Protein AF-A0A8B7E1E1-F1 (afdb_monomer_lite)

pLDDT: mean 77.65, std 13.44, range [38.28, 91.25]

Sequence (103 aa):
MNPIWSFIQRNQTVLQTEKYQFVCANIQKRQPSLCYQREISTGIITFFSIQLLNLIGYDSVTEVIYGRTHRNNVIEMNINNKKPLIITMERCSKLNACQPFFS

Secondary structure (DSSP, 8-state):
---EEE--STTEEEEE-SSEEEEEE--SSSS--EEEEEETTT--EEE-SS-EEEEEEEETTTTEEEEEETTS-EEEEETTT--EEEE-HHHHHT-GGGGGGT-

Foldseek 3Di:
DDWDWDPDDPFKTWIGDPFWIWIWGDDDDPDAIFTWIAGPVPRDIDTQPARFSYWQFADPVQCWTWTAHPVRWIWIARPVVSDIDTDDPVVLCVDPRRVVPVD

Structure (mmCIF, N/CA/C/O backbone):
data_AF-A0A8B7E1E1-F1
#
_entry.id   AF-A0A8B7E1E1-F1
#
loop_
_atom_site.group_PDB
_atom_site.id
_atom_site.type_symbol
_atom_site.label_atom_id
_atom_site.label_alt_id
_atom_site.label_comp_id
_atom_site.label_asym_id
_atom_site.label_entity_id
_atom_site.label_seq_id
_atom_site.pdbx_PDB_ins_code
_atom_site.Cartn_x
_atom_site.Cartn_y
_atom_site.Cartn_z
_atom_site.occupancy
_atom_site.B_iso_or_equiv
_atom_site.auth_seq_id
_atom_site.auth_comp_id
_atom_site.auth_asym_id
_atom_site.auth_atom_id
_atom_site.pdbx_PDB_model_num
ATOM 1 N N . MET A 1 1 ? -17.421 6.561 -0.132 1.00 45.84 1 MET A N 1
ATOM 2 C CA . MET A 1 1 ? -16.584 7.707 -0.546 1.00 45.84 1 MET A CA 1
ATOM 3 C C . MET A 1 1 ? -15.349 7.174 -1.252 1.00 45.84 1 MET A C 1
ATOM 5 O O . MET A 1 1 ? -14.765 6.199 -0.798 1.00 45.84 1 MET A O 1
ATOM 9 N N . ASN A 1 2 ? -14.966 7.777 -2.378 1.00 49.19 2 ASN A N 1
ATOM 10 C CA . ASN A 1 2 ? -13.765 7.377 -3.119 1.00 49.19 2 ASN A CA 1
ATOM 11 C C . ASN A 1 2 ? -12.494 7.811 -2.363 1.00 49.19 2 ASN A C 1
ATOM 13 O O . ASN A 1 2 ? -12.528 8.858 -1.711 1.00 49.19 2 ASN A O 1
ATOM 17 N N . PRO A 1 3 ? -11.383 7.054 -2.443 1.00 56.16 3 PRO A N 1
ATOM 18 C CA . PRO A 1 3 ? -10.126 7.457 -1.824 1.00 56.16 3 PRO A CA 1
ATOM 19 C C . PRO A 1 3 ? -9.650 8.800 -2.394 1.00 56.16 3 PRO A C 1
ATOM 21 O O . PRO A 1 3 ? -9.638 9.010 -3.608 1.00 56.16 3 PRO A O 1
ATOM 24 N N . ILE A 1 4 ? -9.269 9.713 -1.502 1.00 65.69 4 ILE A N 1
ATOM 25 C CA . ILE A 1 4 ? -8.761 11.041 -1.840 1.00 65.69 4 ILE A CA 1
ATOM 26 C C . ILE A 1 4 ? -7.239 10.959 -1.880 1.00 65.69 4 ILE A C 1
ATOM 28 O O . ILE A 1 4 ? -6.570 10.730 -0.869 1.00 65.69 4 ILE A O 1
ATOM 32 N N . TRP A 1 5 ? -6.682 11.171 -3.065 1.00 51.78 5 TRP A N 1
ATOM 33 C CA . TRP A 1 5 ? -5.248 11.335 -3.240 1.00 51.78 5 TRP A CA 1
ATOM 34 C C . TRP A 1 5 ? -4.862 12.776 -2.937 1.00 51.78 5 TRP A C 1
ATOM 36 O O . TRP A 1 5 ? -5.379 13.704 -3.555 1.00 51.78 5 TRP A O 1
ATOM 46 N N . SER A 1 6 ? -3.933 12.972 -2.004 1.00 52.31 6 SER A N 1
ATOM 47 C CA . SER A 1 6 ? -3.296 14.273 -1.805 1.00 52.31 6 SER A CA 1
ATOM 48 C C . SER A 1 6 ? -1.795 14.105 -2.003 1.00 52.31 6 SER A C 1
ATOM 50 O O . SER A 1 6 ? -1.079 13.547 -1.176 1.00 52.31 6 SER A O 1
ATOM 52 N N . PHE A 1 7 ? -1.294 14.550 -3.152 1.00 45.84 7 PHE A N 1
ATOM 53 C CA . PHE A 1 7 ? 0.146 14.619 -3.371 1.00 45.84 7 PHE A CA 1
ATOM 54 C C . PHE A 1 7 ? 0.669 15.892 -2.702 1.00 45.84 7 PHE A C 1
ATOM 56 O O . PHE A 1 7 ? 0.719 16.965 -3.304 1.00 45.84 7 PHE A O 1
ATOM 63 N N . ILE A 1 8 ? 0.977 15.802 -1.409 1.00 47.31 8 ILE A N 1
ATOM 64 C CA . ILE A 1 8 ? 1.469 16.945 -0.642 1.00 47.31 8 ILE A CA 1
ATOM 65 C C . ILE A 1 8 ? 2.994 16.977 -0.774 1.00 47.31 8 ILE A C 1
ATOM 67 O O . ILE A 1 8 ? 3.70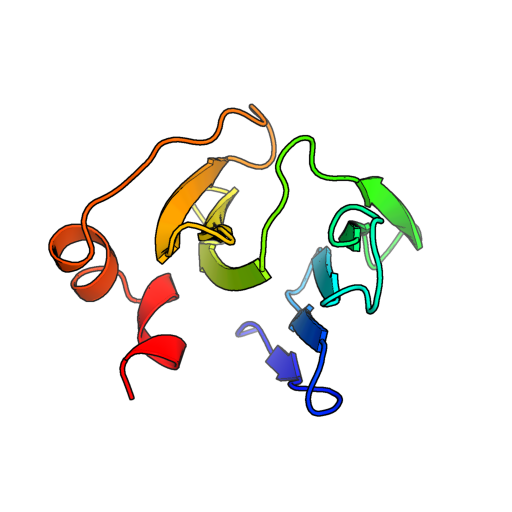6 16.258 -0.084 1.00 47.31 8 ILE A O 1
ATOM 71 N N . GLN A 1 9 ? 3.468 17.854 -1.665 1.00 38.28 9 GLN A N 1
ATOM 72 C CA . GLN A 1 9 ? 4.874 18.184 -1.945 1.00 38.28 9 GLN A CA 1
ATOM 73 C C . GLN A 1 9 ? 5.721 17.086 -2.615 1.00 38.28 9 GLN A C 1
ATOM 75 O O . GLN A 1 9 ? 5.510 15.892 -2.455 1.00 38.28 9 GLN A O 1
ATOM 80 N N . ARG A 1 10 ? 6.749 17.534 -3.357 1.00 52.75 10 ARG A N 1
ATOM 81 C CA . ARG A 1 10 ? 7.646 16.763 -4.250 1.00 52.75 10 ARG A CA 1
ATOM 82 C C . ARG A 1 10 ? 8.290 15.484 -3.663 1.00 52.75 10 ARG A C 1
ATOM 84 O O . ARG A 1 10 ? 8.934 14.767 -4.417 1.00 52.75 10 ARG A O 1
ATOM 91 N N . ASN A 1 11 ? 8.118 15.180 -2.372 1.00 63.12 11 ASN A N 1
ATOM 92 C CA . ASN A 1 11 ? 8.791 14.092 -1.654 1.00 63.12 11 ASN A CA 1
ATOM 93 C C . ASN A 1 11 ? 7.862 13.191 -0.815 1.00 63.12 11 ASN A C 1
ATOM 95 O O . ASN A 1 11 ? 8.378 12.347 -0.083 1.00 63.12 11 ASN A O 1
ATOM 99 N N . GLN A 1 12 ? 6.535 13.341 -0.878 1.00 70.38 12 GLN A N 1
ATOM 100 C CA . GLN A 1 12 ? 5.617 12.540 -0.062 1.00 70.38 12 GLN A CA 1
ATOM 101 C C . GLN A 1 12 ? 4.360 12.144 -0.842 1.00 70.38 12 GLN A C 1
ATOM 103 O O . GLN A 1 12 ? 3.764 12.937 -1.560 1.00 70.38 12 GLN A O 1
ATOM 108 N N . THR A 1 13 ? 3.954 10.886 -0.691 1.00 77.31 13 THR A N 1
ATOM 109 C CA . THR A 1 13 ? 2.693 10.351 -1.205 1.00 77.31 13 THR A CA 1
ATOM 110 C C . THR A 1 13 ? 1.737 10.143 -0.042 1.00 77.31 13 THR A C 1
ATOM 112 O O . THR A 1 13 ? 2.088 9.452 0.918 1.00 77.31 13 THR A O 1
ATOM 115 N N . VAL A 1 14 ? 0.539 10.727 -0.129 1.00 81.56 14 VAL A N 1
ATOM 116 C CA . VAL A 1 14 ? -0.541 10.506 0.837 1.00 81.56 14 VAL A CA 1
ATOM 117 C C . VAL A 1 14 ? -1.759 9.937 0.115 1.00 81.56 14 VAL A C 1
ATOM 119 O O . VAL A 1 14 ? -2.312 10.562 -0.793 1.00 81.56 14 VAL A O 1
ATOM 122 N N . LEU A 1 15 ? -2.177 8.746 0.539 1.00 82.62 15 LEU A N 1
ATOM 123 C CA . LEU A 1 15 ? -3.394 8.078 0.086 1.00 82.62 15 LEU A CA 1
ATOM 124 C C . LEU A 1 15 ? -4.379 8.085 1.249 1.00 82.62 15 LEU A C 1
ATOM 126 O O . LEU A 1 15 ? -4.152 7.417 2.256 1.00 82.62 15 LEU A O 1
ATOM 130 N N . GLN A 1 16 ? -5.464 8.844 1.133 1.00 83.19 16 GLN A N 1
ATOM 131 C CA . GLN A 1 16 ? -6.501 8.891 2.155 1.00 83.19 16 GLN A CA 1
ATOM 132 C C . GLN A 1 16 ? -7.720 8.081 1.719 1.00 83.19 16 GLN A C 1
ATOM 134 O O . GLN A 1 16 ? -8.226 8.219 0.611 1.00 83.19 16 GLN A O 1
ATOM 139 N N . THR A 1 17 ? -8.202 7.237 2.616 1.00 83.25 17 THR A N 1
ATOM 140 C CA . THR A 1 17 ? -9.415 6.425 2.469 1.00 83.25 17 THR A CA 1
ATOM 141 C C . THR A 1 17 ? -10.398 6.812 3.575 1.00 83.25 17 THR A C 1
ATOM 143 O O . THR A 1 17 ? -10.113 7.712 4.364 1.00 83.25 17 THR A O 1
ATOM 146 N N . GLU A 1 18 ? -11.542 6.136 3.673 1.00 83.00 18 GLU A N 1
ATOM 147 C CA . GLU A 1 18 ? -12.494 6.371 4.769 1.00 83.00 18 GLU A CA 1
ATOM 148 C C . GLU A 1 18 ? -11.928 5.984 6.143 1.00 83.00 18 GLU A C 1
ATOM 150 O O . GLU A 1 18 ? -12.170 6.671 7.132 1.00 83.00 18 GLU A O 1
ATOM 155 N N . LYS A 1 19 ? -11.155 4.892 6.208 1.00 84.62 19 LYS A N 1
ATOM 156 C CA . LYS A 1 19 ? -10.656 4.322 7.469 1.00 84.62 19 LYS A CA 1
ATOM 157 C C . LYS A 1 19 ? -9.198 4.678 7.746 1.00 84.62 19 LYS A C 1
ATOM 159 O O . LYS A 1 19 ? -8.801 4.884 8.894 1.00 84.62 19 LYS A O 1
ATOM 164 N N . TYR A 1 20 ? -8.397 4.752 6.690 1.00 87.50 20 TYR A N 1
ATOM 165 C CA . TYR A 1 20 ? -6.948 4.852 6.777 1.00 87.50 20 TYR A CA 1
ATOM 166 C C . TYR A 1 20 ? -6.395 6.016 5.968 1.00 87.50 20 TYR A C 1
ATOM 168 O O . TYR A 1 20 ? -6.803 6.260 4.833 1.00 87.50 20 TYR A O 1
ATOM 176 N N . GLN A 1 21 ? -5.399 6.680 6.536 1.00 88.12 21 GLN A N 1
ATOM 177 C CA . GLN A 1 21 ? -4.490 7.569 5.841 1.00 88.12 21 GLN A CA 1
ATOM 178 C C . GLN A 1 21 ? -3.149 6.858 5.712 1.00 88.12 21 GLN A C 1
ATOM 180 O O . GLN A 1 21 ? -2.504 6.538 6.708 1.00 88.12 21 GLN A O 1
ATOM 185 N N . PHE A 1 22 ? -2.711 6.624 4.488 1.00 87.94 22 PHE A N 1
ATOM 186 C CA . PHE A 1 22 ? -1.398 6.077 4.224 1.00 87.94 22 PHE A CA 1
ATOM 187 C C . PHE A 1 22 ? -0.446 7.172 3.789 1.00 87.94 22 PHE A C 1
ATOM 189 O O . PHE A 1 22 ? -0.794 8.027 2.976 1.00 87.94 22 PHE A O 1
ATOM 196 N N . VAL A 1 23 ? 0.763 7.127 4.326 1.00 86.94 23 VAL A N 1
ATOM 197 C CA . VAL A 1 23 ? 1.770 8.153 4.113 1.00 86.94 23 VAL A CA 1
ATOM 198 C C . VAL A 1 23 ? 3.099 7.488 3.816 1.00 86.94 23 VAL A C 1
ATOM 200 O O . VAL A 1 23 ? 3.560 6.659 4.592 1.00 86.94 23 VAL A O 1
ATOM 203 N N . CYS A 1 24 ? 3.724 7.893 2.717 1.0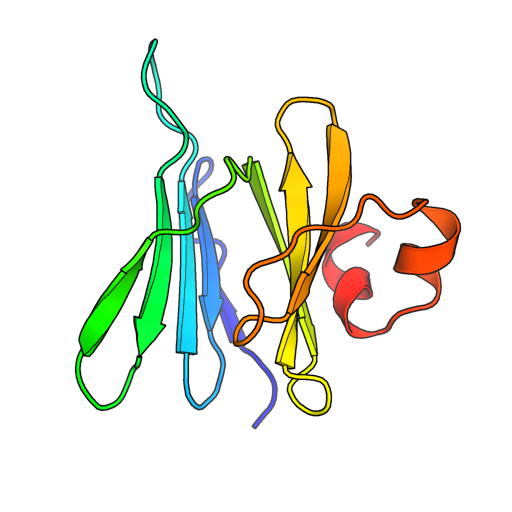0 84.38 24 CYS A N 1
ATOM 204 C CA . CYS A 1 24 ? 5.077 7.504 2.349 1.00 84.38 24 CYS A CA 1
ATOM 205 C C . CYS A 1 24 ? 5.895 8.744 2.022 1.00 84.38 24 CYS A C 1
ATOM 207 O O . CYS A 1 24 ? 5.515 9.501 1.133 1.00 84.38 24 CYS A O 1
ATOM 209 N N . ALA A 1 25 ? 7.012 8.948 2.714 1.00 79.38 25 ALA A N 1
ATOM 210 C CA . ALA A 1 25 ? 7.937 10.039 2.435 1.00 79.38 25 ALA A CA 1
ATOM 211 C C . ALA A 1 25 ? 9.300 9.507 1.980 1.00 79.38 25 ALA A C 1
ATOM 213 O O . ALA A 1 25 ? 9.883 8.613 2.606 1.00 79.38 25 ALA A O 1
ATOM 214 N N . ASN A 1 26 ? 9.835 10.114 0.921 1.00 70.06 26 ASN A N 1
ATOM 215 C CA . ASN A 1 26 ? 11.221 9.932 0.513 1.00 70.06 26 ASN A CA 1
ATOM 216 C C . ASN A 1 26 ? 12.118 10.596 1.556 1.00 70.06 26 ASN A C 1
ATOM 218 O O . ASN A 1 26 ? 12.165 11.825 1.645 1.00 70.06 26 ASN A O 1
ATOM 222 N N . ILE A 1 27 ? 12.843 9.801 2.343 1.00 64.75 27 ILE A N 1
ATOM 223 C CA . ILE A 1 27 ? 13.830 10.370 3.255 1.00 64.75 27 ILE A CA 1
ATOM 224 C C . ILE A 1 27 ? 15.053 10.820 2.463 1.00 64.75 27 ILE A C 1
ATOM 226 O O . ILE A 1 27 ? 15.635 10.077 1.676 1.00 64.75 27 ILE A O 1
ATOM 230 N N . GLN A 1 28 ? 15.453 12.067 2.692 1.00 56.44 28 GLN A N 1
ATOM 231 C CA . GLN A 1 28 ? 16.731 12.593 2.242 1.00 56.44 28 GLN A CA 1
ATOM 232 C C . GLN A 1 28 ? 17.819 12.104 3.218 1.00 56.44 28 GLN A C 1
ATOM 234 O O . GLN A 1 28 ? 17.719 12.391 4.409 1.00 56.44 28 GLN A O 1
ATOM 239 N N . LYS A 1 29 ? 18.868 11.426 2.708 1.00 61.28 29 LYS A N 1
ATOM 240 C CA . LYS A 1 29 ? 20.033 10.799 3.409 1.00 61.28 29 LYS A CA 1
ATOM 241 C C . LYS A 1 29 ? 19.891 9.279 3.666 1.00 61.28 29 LYS A C 1
ATOM 243 O O . LYS A 1 29 ? 18.966 8.649 3.179 1.00 61.28 29 LYS A O 1
ATOM 248 N N . ARG A 1 30 ? 20.862 8.666 4.372 1.00 57.16 30 ARG A N 1
ATOM 249 C CA . ARG A 1 30 ? 21.042 7.204 4.593 1.00 57.16 30 ARG A CA 1
ATOM 250 C C . ARG A 1 30 ? 19.948 6.516 5.444 1.00 57.16 30 ARG A C 1
ATOM 252 O O . ARG A 1 30 ? 20.211 5.462 6.016 1.00 57.16 30 ARG A O 1
ATOM 259 N N . GLN A 1 31 ? 18.762 7.101 5.587 1.00 58.88 31 GLN A N 1
ATOM 260 C CA . GLN A 1 31 ? 17.689 6.552 6.420 1.00 58.88 31 GLN A CA 1
ATOM 261 C C . GLN A 1 31 ? 16.582 5.909 5.558 1.00 58.88 31 GLN A C 1
ATOM 263 O O . GLN A 1 31 ? 16.294 6.419 4.476 1.00 58.88 31 GLN A O 1
ATOM 268 N N . PRO A 1 32 ? 15.968 4.798 6.014 1.00 61.81 32 PRO A N 1
ATOM 269 C CA . PRO A 1 32 ? 14.834 4.145 5.345 1.00 61.81 32 PRO A CA 1
ATOM 270 C C . PRO A 1 32 ? 13.670 5.094 5.054 1.00 61.81 32 PRO A C 1
ATOM 272 O O . PRO A 1 32 ? 13.322 5.865 5.934 1.00 61.81 32 PRO A O 1
ATOM 275 N N . SER A 1 33 ? 12.990 4.981 3.910 1.00 65.94 33 SER A N 1
ATOM 276 C CA . SER A 1 33 ? 11.711 5.673 3.656 1.00 65.94 33 SER A CA 1
ATOM 277 C C . SER A 1 33 ? 10.699 5.452 4.796 1.00 65.94 33 SER A C 1
ATOM 279 O O . SER A 1 33 ? 10.426 4.304 5.160 1.00 65.94 33 SER A O 1
ATOM 281 N N . LEU A 1 34 ? 10.103 6.523 5.332 1.00 77.88 34 LEU A N 1
ATOM 282 C CA . LEU A 1 34 ? 9.039 6.429 6.339 1.00 77.88 34 LEU A CA 1
ATOM 283 C C . LEU A 1 34 ? 7.708 6.174 5.631 1.00 77.88 34 LEU A C 1
ATOM 285 O O . LEU A 1 34 ? 7.092 7.106 5.112 1.00 77.88 34 LEU A O 1
ATOM 289 N N . CYS A 1 35 ? 7.281 4.911 5.624 1.00 84.94 35 CYS A N 1
ATOM 290 C CA . CYS A 1 35 ? 5.958 4.509 5.162 1.00 84.94 35 CYS A CA 1
ATOM 291 C C . CYS A 1 35 ? 5.124 3.941 6.30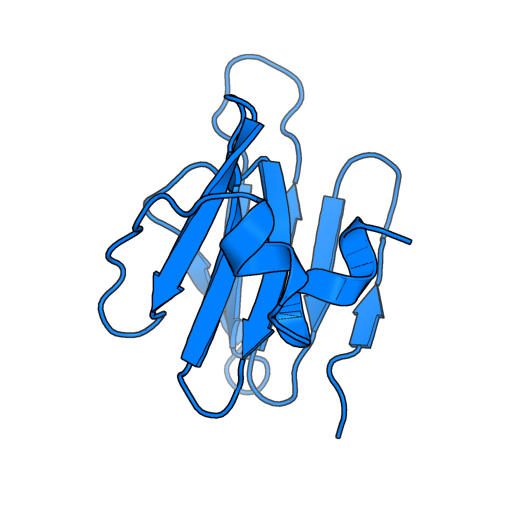2 1.00 84.94 35 CYS A C 1
ATOM 293 O O . CYS A 1 35 ? 5.526 2.987 6.975 1.00 84.94 35 CYS A O 1
ATOM 295 N N . TYR A 1 36 ? 3.957 4.535 6.515 1.00 87.25 36 TYR A N 1
ATOM 296 C CA . TYR A 1 36 ? 3.058 4.162 7.592 1.00 87.25 36 TYR A CA 1
ATOM 297 C C . TYR A 1 36 ? 1.592 4.305 7.195 1.00 87.25 36 TYR A C 1
ATOM 299 O O . TYR A 1 36 ? 1.218 5.033 6.274 1.00 87.25 36 TYR A O 1
ATOM 307 N N . GLN A 1 37 ? 0.765 3.603 7.951 1.00 89.12 37 GLN A N 1
ATOM 308 C CA . GLN A 1 37 ? -0.682 3.688 7.952 1.00 89.12 37 GLN A CA 1
ATOM 309 C C . GLN A 1 37 ? -1.124 4.365 9.243 1.00 89.12 37 GLN A C 1
ATOM 311 O O . GLN A 1 37 ? -0.666 4.005 10.324 1.00 89.12 37 GLN A O 1
ATOM 316 N N . ARG A 1 38 ? -2.036 5.322 9.134 1.00 89.62 38 ARG A N 1
ATOM 317 C CA . ARG A 1 38 ? -2.710 5.963 10.255 1.00 89.62 38 ARG A CA 1
ATOM 318 C C . ARG A 1 38 ? -4.194 5.640 10.182 1.00 89.62 38 ARG A C 1
ATOM 320 O O . ARG A 1 38 ? -4.825 5.889 9.160 1.00 89.62 38 ARG A O 1
ATOM 327 N N . GLU A 1 39 ? -4.758 5.096 11.248 1.00 89.69 39 GLU A N 1
ATOM 328 C CA . GLU A 1 39 ? -6.210 4.982 11.376 1.00 89.69 39 GLU A CA 1
ATOM 329 C C . GLU A 1 39 ? -6.802 6.357 11.702 1.00 89.69 39 GLU A C 1
ATOM 331 O O . GLU A 1 39 ? -6.344 7.038 12.619 1.00 89.69 39 GLU A O 1
ATOM 336 N N . ILE A 1 40 ? -7.784 6.798 10.914 1.00 87.50 40 ILE A N 1
ATOM 337 C CA . ILE A 1 40 ? -8.293 8.176 10.985 1.00 87.50 40 ILE A CA 1
ATOM 338 C C . ILE A 1 40 ? -9.072 8.409 12.284 1.00 87.50 40 ILE A C 1
ATOM 340 O O . ILE A 1 40 ? -8.910 9.454 12.909 1.00 87.50 40 ILE A O 1
ATOM 344 N N . SER A 1 41 ? -9.878 7.433 12.708 1.00 89.06 41 SER A N 1
ATOM 345 C CA . SER A 1 41 ? -10.738 7.533 13.893 1.00 89.06 41 SER A CA 1
ATOM 346 C C . SER A 1 41 ? -9.953 7.561 15.206 1.00 89.06 41 SER A C 1
ATOM 348 O O . SER A 1 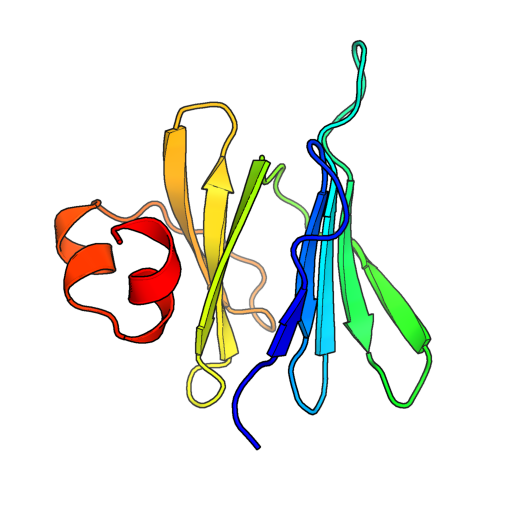41 ? -10.272 8.341 16.097 1.00 89.06 41 SER A O 1
ATOM 350 N N . THR A 1 42 ? -8.929 6.715 15.329 1.00 90.81 42 THR A N 1
ATOM 351 C CA . THR A 1 42 ? -8.146 6.546 16.565 1.00 90.81 42 THR A CA 1
ATOM 352 C C . THR A 1 42 ? -6.850 7.352 16.561 1.00 90.81 42 THR A C 1
ATOM 354 O O . THR A 1 42 ? -6.271 7.616 17.611 1.00 90.81 42 THR A O 1
ATOM 357 N N . GLY A 1 43 ? -6.360 7.728 15.379 1.00 88.12 43 GLY A N 1
ATOM 358 C CA . GLY A 1 43 ? -5.050 8.339 15.196 1.00 88.12 43 GLY A CA 1
ATOM 359 C C . GLY A 1 43 ? -3.873 7.367 15.324 1.00 88.12 43 GLY A C 1
ATOM 360 O O . GLY A 1 43 ? -2.734 7.819 15.212 1.00 88.12 43 GLY A O 1
ATOM 361 N N . ILE A 1 44 ? -4.112 6.065 15.529 1.00 89.31 44 ILE A N 1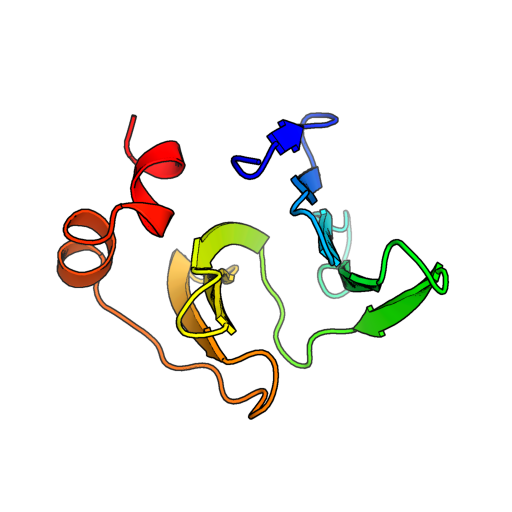
ATOM 362 C CA . ILE A 1 44 ? -3.058 5.056 15.708 1.00 89.31 44 ILE A CA 1
ATOM 363 C C . ILE A 1 44 ? -2.208 4.946 14.440 1.00 89.31 44 ILE A C 1
ATOM 365 O O . ILE A 1 44 ? -2.737 4.817 13.336 1.00 89.31 44 ILE A O 1
ATOM 369 N N . ILE A 1 45 ? -0.882 4.953 14.611 1.00 89.12 45 ILE A N 1
ATOM 370 C CA . ILE A 1 45 ? 0.099 4.834 13.527 1.00 89.12 45 ILE A CA 1
ATOM 371 C C . ILE A 1 45 ? 0.726 3.439 13.545 1.00 89.12 45 ILE A C 1
ATOM 373 O O . ILE A 1 45 ? 1.257 2.992 14.557 1.00 89.12 45 ILE A O 1
ATOM 377 N N . THR A 1 46 ? 0.705 2.770 12.396 1.00 87.44 46 THR A N 1
ATOM 378 C CA . THR A 1 46 ? 1.366 1.487 12.153 1.00 87.44 46 THR A CA 1
ATOM 379 C C . THR A 1 46 ? 2.374 1.642 11.022 1.00 87.44 46 THR A C 1
ATOM 381 O O . THR A 1 46 ? 2.006 1.945 9.889 1.00 87.44 46 THR A O 1
ATOM 384 N N . PHE A 1 47 ? 3.652 1.412 11.314 1.00 84.62 47 PHE A N 1
ATOM 385 C CA . PHE A 1 47 ? 4.706 1.425 10.301 1.00 84.62 47 PHE A CA 1
ATOM 386 C C . PHE A 1 47 ? 4.671 0.158 9.448 1.00 84.62 47 PHE A C 1
ATOM 388 O O . PHE A 1 47 ? 4.413 -0.941 9.950 1.00 84.62 47 PHE A O 1
ATOM 395 N N . PHE A 1 48 ? 4.953 0.305 8.156 1.00 82.94 48 PHE A N 1
ATOM 396 C CA . PHE A 1 48 ? 5.114 -0.839 7.270 1.00 82.94 48 PHE A CA 1
ATOM 397 C C . PHE A 1 48 ? 6.481 -1.491 7.466 1.00 82.94 48 PHE A C 1
ATOM 399 O O . PHE A 1 48 ? 7.491 -0.821 7.662 1.00 82.94 48 PHE A O 1
ATOM 406 N N . SER A 1 49 ? 6.513 -2.821 7.387 1.00 76.38 49 SER A N 1
ATOM 407 C CA . SER A 1 49 ? 7.742 -3.618 7.477 1.00 76.38 49 SER A CA 1
ATOM 408 C C . SER A 1 49 ? 8.623 -3.507 6.227 1.00 76.38 49 SER A C 1
ATOM 410 O O . SER A 1 49 ? 9.789 -3.895 6.261 1.00 76.38 49 SER A O 1
ATOM 412 N N . ILE A 1 50 ? 8.079 -2.982 5.125 1.00 78.12 50 ILE A N 1
ATOM 413 C CA . ILE A 1 50 ? 8.759 -2.818 3.842 1.00 78.12 50 ILE A CA 1
ATOM 414 C C . ILE A 1 50 ? 8.961 -1.339 3.502 1.00 78.12 50 ILE A C 1
ATOM 416 O O . ILE A 1 50 ? 8.087 -0.501 3.722 1.00 78.12 50 ILE A O 1
ATOM 420 N N . GLN A 1 51 ? 10.123 -1.033 2.924 1.00 78.56 51 GLN A N 1
ATOM 421 C CA . GLN A 1 51 ? 10.461 0.297 2.424 1.00 78.56 51 GLN A CA 1
ATOM 422 C C . GLN A 1 51 ? 9.797 0.532 1.066 1.00 78.56 51 GLN A C 1
ATOM 424 O O . GLN A 1 51 ? 10.229 0.003 0.034 1.00 78.56 51 GLN A O 1
ATOM 429 N N . LEU A 1 52 ? 8.727 1.319 1.082 1.00 80.69 52 LEU A N 1
ATOM 430 C CA . LEU A 1 52 ? 8.052 1.802 -0.112 1.00 80.69 52 LEU A CA 1
ATOM 431 C C . LEU A 1 52 ? 8.550 3.213 -0.444 1.00 80.69 52 LEU A C 1
ATOM 433 O O . LEU A 1 52 ? 8.666 4.073 0.419 1.00 80.69 52 LEU A O 1
ATOM 437 N N . LEU A 1 53 ? 8.823 3.455 -1.719 1.00 80.12 53 LEU A N 1
ATOM 438 C CA . LEU A 1 53 ? 9.086 4.788 -2.251 1.00 80.12 53 LEU A CA 1
ATOM 439 C C . LEU A 1 53 ? 7.788 5.606 -2.262 1.00 80.12 53 LEU A C 1
ATOM 441 O O . LEU A 1 53 ? 7.752 6.768 -1.871 1.00 80.12 53 LEU A O 1
ATOM 445 N N . ASN A 1 54 ? 6.707 4.980 -2.721 1.00 80.81 54 ASN A N 1
ATOM 446 C CA . ASN A 1 54 ? 5.383 5.570 -2.785 1.00 80.81 54 ASN A CA 1
ATOM 447 C C . ASN A 1 54 ? 4.300 4.488 -2.780 1.00 80.81 54 ASN A C 1
ATOM 449 O O . ASN A 1 54 ? 4.540 3.317 -3.090 1.00 80.81 54 ASN A O 1
ATOM 453 N N . LEU A 1 55 ? 3.093 4.911 -2.422 1.00 85.56 55 LEU A N 1
ATOM 454 C CA . LEU A 1 55 ? 1.892 4.099 -2.536 1.00 85.56 55 LEU A CA 1
ATOM 455 C C . LEU A 1 55 ? 1.206 4.400 -3.853 1.00 85.56 55 LEU A C 1
ATOM 457 O O . LEU A 1 55 ? 1.000 5.559 -4.191 1.00 85.56 55 LEU A O 1
ATOM 461 N N . ILE A 1 56 ? 0.880 3.334 -4.567 1.00 84.25 56 ILE A N 1
ATOM 462 C CA . ILE A 1 56 ? 0.311 3.354 -5.907 1.00 84.25 56 ILE A CA 1
ATOM 463 C C . ILE A 1 56 ? -1.214 3.246 -5.857 1.00 84.25 56 ILE A C 1
ATOM 465 O O . ILE A 1 56 ? -1.910 3.838 -6.674 1.00 84.25 56 ILE A O 1
ATOM 469 N N . GLY A 1 57 ? -1.739 2.512 -4.874 1.00 81.94 57 GLY A N 1
ATOM 470 C CA . GLY A 1 57 ? -3.154 2.176 -4.832 1.00 81.94 57 GLY A CA 1
ATOM 471 C C . GLY A 1 57 ? -3.597 1.539 -3.530 1.00 81.94 57 GLY A C 1
ATOM 472 O O . GLY A 1 57 ? -2.778 1.060 -2.745 1.00 81.94 57 GLY A O 1
ATOM 473 N N . TYR A 1 58 ? -4.910 1.497 -3.340 1.00 85.50 58 TYR A N 1
ATOM 474 C CA . TYR A 1 58 ? -5.567 0.728 -2.292 1.00 85.50 58 TYR A CA 1
ATOM 475 C C . TYR A 1 58 ? -6.894 0.176 -2.812 1.00 85.50 58 TYR A C 1
ATOM 477 O O . TYR A 1 58 ? -7.664 0.901 -3.441 1.00 85.50 58 TYR A O 1
ATOM 485 N N . ASP A 1 59 ? -7.144 -1.097 -2.531 1.00 86.19 59 ASP A N 1
ATOM 486 C CA . ASP A 1 59 ? -8.420 -1.771 -2.735 1.00 86.19 59 ASP A CA 1
ATOM 487 C C . ASP A 1 59 ? -9.087 -1.992 -1.371 1.00 86.19 59 ASP A C 1
ATOM 489 O O . ASP A 1 59 ? -8.574 -2.718 -0.517 1.00 86.19 59 ASP A O 1
ATOM 493 N N . SER A 1 60 ? -10.239 -1.351 -1.165 1.00 81.75 60 SER A N 1
ATOM 494 C CA . SER A 1 60 ? -10.995 -1.422 0.087 1.00 81.75 60 SER A CA 1
ATOM 495 C C . SER A 1 60 ? -11.738 -2.738 0.292 1.00 81.75 60 SER A C 1
ATOM 497 O O . SER A 1 60 ? -12.104 -3.040 1.422 1.00 81.75 60 SER A O 1
ATOM 499 N N . VAL A 1 61 ? -11.989 -3.506 -0.772 1.00 84.62 61 VAL A N 1
ATOM 500 C CA . VAL A 1 61 ? -12.703 -4.789 -0.693 1.00 84.62 61 VAL A CA 1
ATOM 501 C C . VAL A 1 61 ? -11.750 -5.885 -0.237 1.00 84.62 61 VAL A C 1
ATOM 503 O O . VAL A 1 61 ? -12.091 -6.696 0.619 1.00 84.62 61 VAL A O 1
ATOM 506 N N . THR A 1 62 ? -10.543 -5.904 -0.803 1.00 86.00 62 THR A N 1
ATOM 507 C CA . THR A 1 62 ? -9.520 -6.917 -0.495 1.00 86.00 62 THR A CA 1
ATOM 508 C C . THR A 1 62 ? -8.534 -6.474 0.587 1.00 86.00 62 THR A C 1
ATOM 510 O O . THR A 1 62 ? -7.704 -7.269 1.035 1.00 86.00 62 THR A O 1
ATOM 513 N N . GLU A 1 63 ? -8.621 -5.210 1.012 1.00 87.19 63 GLU A N 1
ATOM 514 C CA . GLU A 1 63 ? -7.713 -4.556 1.957 1.00 87.19 63 GLU A CA 1
ATOM 515 C C . GLU A 1 63 ? -6.236 -4.658 1.531 1.00 87.19 63 GLU A C 1
ATOM 517 O O . GLU A 1 63 ? -5.314 -4.799 2.344 1.00 87.19 63 GLU A O 1
ATOM 522 N N . VAL A 1 64 ? -6.009 -4.598 0.217 1.00 88.94 64 VAL A N 1
ATOM 523 C CA . VAL A 1 64 ? -4.686 -4.655 -0.404 1.00 88.94 64 VAL A CA 1
ATOM 524 C C . VAL A 1 64 ? -4.224 -3.249 -0.749 1.00 88.94 64 VAL A C 1
ATOM 526 O O . VAL A 1 64 ? -4.940 -2.479 -1.385 1.00 88.94 64 VAL A O 1
ATOM 529 N N . ILE A 1 65 ? -2.995 -2.924 -0.362 1.00 88.50 65 ILE A N 1
ATOM 530 C CA . ILE A 1 65 ? -2.288 -1.747 -0.858 1.00 88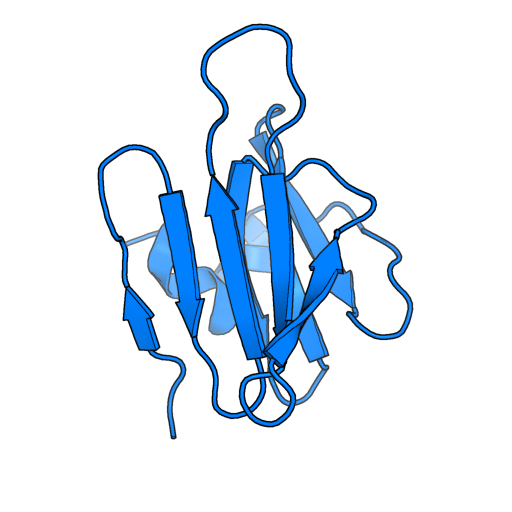.50 65 ILE A CA 1
ATOM 531 C C . ILE A 1 65 ? -1.320 -2.150 -1.963 1.00 88.50 65 ILE A C 1
ATOM 533 O O . ILE A 1 65 ? -0.715 -3.223 -1.933 1.00 88.50 65 ILE A O 1
ATOM 537 N N . TYR A 1 66 ? -1.127 -1.237 -2.901 1.00 88.75 66 TYR A N 1
ATOM 538 C CA . TYR A 1 66 ? -0.138 -1.341 -3.958 1.00 88.75 66 TYR A CA 1
ATOM 539 C C . TYR A 1 66 ? 0.912 -0.267 -3.734 1.00 88.75 66 TYR A C 1
ATOM 541 O O . TYR A 1 66 ? 0.578 0.874 -3.415 1.00 88.75 66 TYR A O 1
ATOM 549 N N . GLY A 1 67 ? 2.186 -0.607 -3.891 1.00 87.81 67 GLY A N 1
ATOM 550 C CA . GLY A 1 67 ? 3.283 0.330 -3.666 1.00 87.81 67 GLY A CA 1
ATOM 551 C C . GLY A 1 67 ? 4.470 0.065 -4.574 1.00 87.81 67 GLY A C 1
ATOM 552 O O . GLY A 1 67 ? 4.637 -1.039 -5.091 1.00 87.81 67 GLY A O 1
ATOM 553 N N . ARG A 1 68 ? 5.313 1.079 -4.767 1.00 87.00 68 ARG A N 1
ATOM 554 C CA . ARG A 1 68 ? 6.588 0.948 -5.480 1.00 87.00 68 ARG A CA 1
ATOM 555 C C . ARG A 1 68 ? 7.719 0.930 -4.476 1.00 87.00 68 ARG A C 1
ATOM 557 O O . ARG A 1 68 ? 7.747 1.729 -3.549 1.00 87.00 68 ARG A O 1
ATOM 564 N N . THR A 1 69 ? 8.693 0.066 -4.689 1.00 85.75 69 THR A N 1
ATOM 565 C CA . THR A 1 69 ? 9.932 0.043 -3.897 1.00 85.75 69 THR A CA 1
ATOM 566 C C . THR A 1 69 ? 11.016 0.915 -4.538 1.00 85.75 69 THR A C 1
ATOM 568 O O . THR A 1 69 ? 10.926 1.274 -5.713 1.00 85.75 69 THR A O 1
ATOM 571 N N . HIS A 1 70 ? 12.103 1.189 -3.808 1.00 80.06 70 HIS A N 1
ATOM 572 C CA . HIS A 1 70 ? 13.287 1.881 -4.347 1.00 80.06 70 HIS A CA 1
ATOM 573 C C . HIS A 1 70 ? 13.923 1.180 -5.557 1.00 80.06 70 HIS A C 1
ATOM 575 O O . HIS A 1 70 ? 14.534 1.832 -6.398 1.00 80.06 70 HIS A O 1
ATOM 581 N N . ARG A 1 71 ? 13.765 -0.146 -5.670 1.00 82.25 71 ARG A N 1
ATOM 582 C CA . ARG A 1 71 ? 14.245 -0.940 -6.813 1.00 82.25 71 ARG A CA 1
ATOM 583 C C . ARG A 1 71 ? 13.278 -0.941 -7.992 1.00 82.25 71 ARG A C 1
ATOM 585 O O . ARG A 1 71 ? 13.409 -1.776 -8.875 1.00 82.25 71 ARG A O 1
ATOM 592 N N . ASN A 1 72 ? 12.296 -0.043 -7.992 1.00 81.81 72 ASN A N 1
ATOM 593 C CA . ASN A 1 72 ? 11.299 0.066 -9.046 1.00 81.81 72 ASN A CA 1
ATOM 594 C C . ASN A 1 72 ? 10.359 -1.157 -9.175 1.00 81.81 72 ASN A C 1
ATOM 596 O O . ASN A 1 72 ? 9.619 -1.273 -10.148 1.00 81.81 72 ASN A O 1
ATOM 600 N N . ASN A 1 73 ? 10.337 -2.055 -8.186 1.00 86.56 73 ASN A N 1
ATOM 601 C CA . ASN A 1 73 ? 9.376 -3.158 -8.163 1.00 86.56 73 ASN A CA 1
ATOM 602 C C . ASN A 1 73 ? 8.024 -2.663 -7.662 1.00 86.56 73 ASN A C 1
ATOM 604 O O . ASN A 1 73 ? 7.979 -1.919 -6.675 1.00 86.56 73 ASN A O 1
ATOM 608 N N . VAL A 1 74 ? 6.952 -3.131 -8.298 1.00 89.88 74 VAL A N 1
ATOM 609 C CA . VAL A 1 74 ? 5.585 -2.987 -7.801 1.00 89.88 74 VAL A CA 1
ATOM 610 C C . VAL A 1 74 ? 5.311 -4.130 -6.835 1.00 89.88 74 VAL A C 1
ATOM 612 O O . VAL A 1 74 ? 5.602 -5.289 -7.137 1.00 89.88 74 VAL A O 1
ATOM 615 N N . ILE A 1 75 ? 4.766 -3.804 -5.672 1.00 91.00 75 ILE A N 1
ATOM 616 C CA . ILE A 1 75 ? 4.316 -4.789 -4.699 1.00 91.00 75 ILE A CA 1
ATOM 617 C C . ILE A 1 75 ? 2.825 -4.640 -4.442 1.00 91.00 75 ILE A C 1
ATOM 619 O O . ILE A 1 75 ? 2.285 -3.535 -4.497 1.00 91.00 75 ILE A O 1
ATOM 623 N N . GLU A 1 76 ? 2.195 -5.751 -4.096 1.00 91.25 76 GLU A N 1
ATOM 624 C CA . GLU A 1 76 ? 0.898 -5.794 -3.438 1.00 91.25 76 GLU A CA 1
ATOM 625 C C . GLU A 1 76 ? 1.086 -6.302 -2.007 1.00 91.25 76 GLU A C 1
ATOM 627 O O . GLU A 1 76 ? 1.889 -7.202 -1.753 1.00 91.25 76 GLU A O 1
ATOM 632 N N . MET A 1 77 ? 0.385 -5.709 -1.048 1.00 89.75 77 MET A N 1
ATOM 633 C CA . MET A 1 77 ? 0.446 -6.121 0.349 1.00 89.75 77 MET A CA 1
ATOM 634 C C . MET A 1 77 ? -0.939 -6.025 0.970 1.00 89.75 77 MET A C 1
ATOM 636 O O . MET A 1 77 ? -1.544 -4.959 0.993 1.00 89.75 77 MET A O 1
ATOM 640 N N . ASN A 1 78 ? -1.426 -7.132 1.523 1.00 88.19 78 ASN A N 1
ATOM 641 C CA . ASN A 1 78 ? -2.624 -7.112 2.353 1.00 88.19 78 ASN A CA 1
ATOM 642 C C . ASN A 1 78 ? -2.279 -6.525 3.734 1.00 88.19 78 ASN A C 1
ATOM 644 O O . ASN A 1 78 ? -1.324 -6.977 4.373 1.00 88.19 78 ASN A O 1
ATOM 648 N N . ILE A 1 79 ? -3.043 -5.532 4.195 1.00 82.44 79 ILE A N 1
ATOM 649 C CA . ILE A 1 79 ? -2.747 -4.802 5.442 1.00 82.44 79 ILE A CA 1
ATOM 650 C C . ILE A 1 79 ? -2.901 -5.662 6.706 1.00 82.44 79 ILE A C 1
ATOM 652 O O . ILE A 1 79 ? -2.217 -5.407 7.698 1.00 82.44 79 ILE A O 1
ATOM 656 N N . ASN A 1 80 ? -3.726 -6.713 6.663 1.00 82.00 80 ASN A N 1
ATOM 657 C CA . ASN A 1 80 ? -3.924 -7.627 7.790 1.00 82.00 80 ASN A CA 1
ATOM 658 C C . ASN A 1 80 ? -2.780 -8.635 7.885 1.00 82.00 80 ASN A C 1
ATOM 660 O O . ASN A 1 80 ? -2.225 -8.860 8.959 1.00 82.00 80 ASN A O 1
ATOM 664 N N . ASN A 1 81 ? -2.387 -9.206 6.744 1.00 80.69 81 ASN A N 1
ATOM 665 C CA . ASN A 1 81 ? -1.366 -10.253 6.699 1.00 80.69 81 ASN A CA 1
ATOM 666 C C . ASN A 1 81 ? 0.064 -9.698 6.620 1.00 80.69 81 ASN A C 1
ATOM 668 O O . ASN A 1 81 ? 1.013 -10.438 6.873 1.00 80.69 81 ASN A O 1
ATOM 672 N N . LYS A 1 82 ? 0.230 -8.418 6.251 1.00 76.19 82 LYS A N 1
ATOM 673 C CA . LYS A 1 82 ? 1.506 -7.677 6.168 1.00 76.19 82 LYS A CA 1
ATOM 674 C C . LYS A 1 82 ? 2.606 -8.392 5.367 1.00 76.19 82 LYS A C 1
ATOM 676 O O . LYS A 1 82 ? 3.795 -8.177 5.602 1.00 76.19 82 LYS A O 1
ATOM 681 N N . LYS A 1 83 ? 2.216 -9.252 4.418 1.00 82.38 83 LYS A N 1
ATOM 682 C CA . LYS A 1 83 ? 3.124 -9.979 3.523 1.00 82.38 83 LYS A CA 1
ATOM 683 C C . LYS A 1 83 ? 3.156 -9.291 2.156 1.00 82.38 83 LYS A C 1
ATOM 685 O O . LYS A 1 83 ? 2.132 -9.310 1.473 1.00 82.38 83 LYS A O 1
ATOM 690 N N . PRO A 1 84 ? 4.287 -8.684 1.760 1.00 85.06 84 PRO A N 1
ATOM 691 C CA . PRO A 1 84 ? 4.425 -8.086 0.442 1.00 85.06 84 PRO A CA 1
ATOM 692 C C . PRO A 1 84 ? 4.695 -9.161 -0.619 1.00 85.06 84 PRO A C 1
ATOM 694 O O . PRO A 1 84 ? 5.548 -10.029 -0.431 1.00 85.06 84 PRO A O 1
ATOM 697 N N . LEU A 1 85 ? 4.006 -9.072 -1.752 1.00 90.12 85 LEU A N 1
ATOM 698 C CA . LEU A 1 85 ? 4.249 -9.872 -2.949 1.00 90.12 85 LEU A CA 1
ATOM 699 C C . LEU A 1 85 ? 4.659 -8.943 -4.092 1.00 90.12 85 LEU A C 1
ATOM 701 O O . LEU A 1 85 ? 4.013 -7.927 -4.328 1.00 90.12 85 LEU A O 1
ATOM 705 N N . ILE A 1 86 ? 5.724 -9.287 -4.814 1.00 89.06 86 ILE A N 1
ATOM 706 C CA . ILE A 1 86 ? 6.120 -8.553 -6.021 1.00 89.06 86 ILE A CA 1
ATOM 707 C C . ILE A 1 86 ? 5.172 -8.939 -7.159 1.00 89.06 86 ILE A C 1
ATOM 709 O O . ILE A 1 86 ? 4.972 -10.124 -7.424 1.00 89.06 86 ILE A O 1
ATOM 713 N N . ILE A 1 87 ? 4.619 -7.942 -7.848 1.00 89.25 87 ILE A N 1
ATOM 714 C CA . ILE A 1 87 ? 3.751 -8.137 -9.012 1.00 89.25 87 ILE A CA 1
ATOM 715 C C . ILE A 1 87 ? 4.347 -7.488 -10.258 1.00 89.25 87 ILE A C 1
ATOM 717 O O . ILE A 1 87 ? 5.130 -6.540 -10.184 1.00 89.25 87 ILE A O 1
ATOM 721 N N . THR A 1 88 ? 3.961 -7.999 -11.425 1.00 87.00 88 THR A N 1
ATOM 722 C CA . THR A 1 88 ? 4.335 -7.397 -12.706 1.00 87.00 88 THR A CA 1
ATOM 723 C C . THR A 1 88 ? 3.559 -6.101 -12.941 1.00 87.00 88 THR A C 1
ATOM 725 O O . THR A 1 88 ? 2.423 -5.940 -12.483 1.00 87.00 88 THR A O 1
ATOM 728 N N . MET A 1 89 ? 4.146 -5.179 -13.710 1.00 80.94 89 MET A N 1
ATOM 729 C CA . MET A 1 89 ? 3.450 -3.952 -14.116 1.00 80.94 89 MET A CA 1
ATOM 730 C C . MET A 1 89 ? 2.187 -4.250 -14.933 1.00 80.94 89 MET A C 1
ATOM 732 O O . MET A 1 89 ? 1.189 -3.565 -14.754 1.00 80.94 89 MET A O 1
ATOM 736 N N . GLU A 1 90 ? 2.195 -5.303 -15.756 1.00 84.31 90 GLU A N 1
ATOM 737 C CA . GLU A 1 90 ? 1.027 -5.731 -16.538 1.00 84.31 90 GLU A CA 1
ATOM 738 C C . GLU A 1 90 ? -0.146 -6.188 -15.655 1.00 84.31 90 GLU A C 1
ATOM 740 O O . GLU A 1 90 ? -1.309 -5.965 -15.982 1.00 84.31 90 GLU A O 1
ATOM 745 N N . ARG A 1 91 ? 0.138 -6.820 -14.508 1.00 85.75 91 ARG A N 1
ATOM 746 C CA . ARG A 1 91 ? -0.912 -7.163 -13.543 1.00 85.75 91 ARG A CA 1
ATOM 747 C C . ARG A 1 91 ? -1.466 -5.903 -12.885 1.00 85.75 91 ARG A C 1
ATOM 749 O O . ARG A 1 91 ? -2.677 -5.784 -12.755 1.00 85.75 91 ARG A O 1
ATOM 756 N N . CYS A 1 92 ? -0.598 -4.962 -12.510 1.00 82.88 92 CYS A N 1
ATOM 757 C CA . CYS A 1 92 ? -1.015 -3.700 -11.897 1.00 82.88 92 CYS A CA 1
ATOM 758 C C . CYS A 1 92 ? -1.832 -2.837 -12.872 1.00 82.88 92 CYS A C 1
ATOM 760 O O . CYS A 1 92 ? -2.860 -2.312 -12.474 1.00 82.88 92 CYS A O 1
ATOM 762 N N . SER A 1 93 ? -1.483 -2.756 -14.160 1.00 81.38 93 SER A N 1
ATOM 763 C CA . SER A 1 93 ? -2.239 -1.946 -15.134 1.00 81.38 93 SER A CA 1
ATOM 764 C C . SER A 1 93 ? -3.686 -2.409 -15.351 1.00 81.38 93 SER A C 1
ATOM 766 O O . SER A 1 93 ? -4.534 -1.608 -15.738 1.00 81.38 93 SER A O 1
ATOM 768 N N . LYS A 1 94 ? -3.990 -3.681 -15.065 1.00 85.44 94 LYS A N 1
ATOM 769 C CA . LYS A 1 94 ? -5.349 -4.247 -15.118 1.00 85.44 94 LYS A CA 1
ATOM 770 C C . LYS A 1 94 ? -6.177 -3.948 -13.860 1.00 85.44 94 LYS A C 1
ATOM 772 O O . LYS A 1 94 ? -7.364 -4.257 -13.833 1.00 85.44 94 LYS A O 1
ATOM 777 N N . LEU A 1 95 ? -5.571 -3.378 -12.816 1.00 83.69 95 LEU A N 1
ATOM 778 C CA . LEU A 1 95 ? -6.231 -3.071 -11.549 1.00 83.69 95 LEU A CA 1
ATOM 779 C C . LEU A 1 95 ? -6.609 -1.591 -11.488 1.00 83.69 95 LEU A C 1
ATOM 781 O O . LEU A 1 95 ? -5.754 -0.713 -11.587 1.00 83.69 95 LEU A O 1
ATOM 785 N N . ASN A 1 96 ? -7.884 -1.312 -11.212 1.00 78.06 96 ASN A N 1
ATOM 786 C CA . ASN A 1 96 ? -8.384 0.059 -11.053 1.00 78.06 96 ASN A CA 1
ATOM 787 C C . ASN A 1 96 ? -7.632 0.823 -9.951 1.00 78.06 96 ASN A C 1
ATOM 789 O O . ASN A 1 96 ? -7.347 2.007 -10.100 1.00 78.06 96 ASN A O 1
ATOM 793 N N . ALA A 1 97 ? -7.234 0.130 -8.879 1.00 75.12 97 ALA A N 1
ATOM 794 C CA . ALA A 1 97 ? -6.467 0.715 -7.782 1.00 75.12 97 ALA A CA 1
ATOM 795 C C . ALA A 1 97 ? -5.092 1.264 -8.218 1.00 75.12 97 ALA A C 1
ATOM 797 O O . ALA A 1 97 ? -4.580 2.168 -7.568 1.00 75.12 97 ALA A O 1
ATOM 798 N N . CYS A 1 98 ? -4.505 0.747 -9.305 1.00 75.25 98 CYS A N 1
ATOM 799 C CA . CYS A 1 98 ? -3.199 1.161 -9.825 1.00 75.25 98 CYS A CA 1
ATOM 800 C C . CYS A 1 98 ? -3.265 2.286 -10.879 1.00 75.25 98 CYS A C 1
ATOM 802 O O . CYS A 1 98 ? -2.225 2.841 -11.241 1.00 75.25 98 CYS A O 1
ATOM 804 N N . GLN A 1 99 ? -4.451 2.615 -11.405 1.00 62.25 99 GLN A N 1
ATOM 805 C CA . GLN A 1 99 ? -4.618 3.556 -12.523 1.00 62.25 99 GLN A CA 1
ATOM 806 C C . GLN A 1 99 ? -4.032 4.970 -12.318 1.00 62.25 99 GLN A C 1
ATOM 808 O O . GLN A 1 99 ? -3.514 5.501 -13.300 1.00 62.25 99 GLN A O 1
ATOM 813 N N . PRO A 1 100 ? -4.009 5.572 -11.107 1.00 56.22 100 PRO A N 1
ATOM 814 C CA . PRO A 1 100 ? -3.488 6.933 -10.912 1.00 56.22 100 PRO A CA 1
ATOM 815 C C . PRO A 1 100 ? -1.990 7.116 -11.208 1.00 56.22 100 PRO A C 1
ATOM 817 O O . PRO A 1 100 ? -1.501 8.240 -11.180 1.00 56.22 100 PRO A O 1
ATOM 820 N N . PHE A 1 101 ? -1.238 6.032 -11.427 1.00 52.50 101 PHE A N 1
ATOM 821 C CA . PHE A 1 101 ? 0.218 6.070 -11.613 1.00 52.50 101 PHE A CA 1
ATOM 822 C C . PHE A 1 101 ? 0.690 5.843 -13.048 1.00 52.50 101 PHE A C 1
ATOM 824 O O . PHE A 1 101 ? 1.879 6.014 -13.319 1.00 52.50 101 PHE A O 1
ATOM 831 N N . PHE A 1 102 ? -0.208 5.433 -13.945 1.00 48.62 102 PHE A N 1
ATOM 832 C CA . PHE A 1 102 ? 0.104 5.207 -15.360 1.00 48.62 102 PHE A CA 1
ATOM 833 C C . PHE A 1 102 ? -0.466 6.293 -16.286 1.00 48.62 102 PHE A C 1
ATOM 835 O O . PHE A 1 102 ? -0.237 6.223 -17.492 1.00 48.62 102 PHE A O 1
ATOM 842 N N . SER A 1 103 ? -1.199 7.264 -15.732 1.00 43.91 103 SER A N 1
ATOM 843 C CA . SER A 1 103 ? -1.701 8.463 -16.416 1.00 43.91 103 SER A CA 1
ATOM 844 C C . SER A 1 103 ? -0.689 9.601 -16.411 1.00 43.91 103 SER A C 1
ATOM 846 O O . SER A 1 103 ? -0.142 9.857 -15.312 1.00 43.91 103 SER A O 1
#

Radius of gyration: 12.8 Å; chains: 1; bounding box: 38×28×33 Å